Protein AF-A0A9P6VP26-F1 (afdb_monomer_lite)

Organism: NCBI:txid353542

Radius of gyration: 71.66 Å; chains: 1; bounding box: 128×42×194 Å

pLDDT: mean 90.52, std 12.96, range [46.16, 98.62]

Secondary structure (DSSP, 8-state):
----EEEEE-TTS-EEEEE----------HHHHHHHHHHHHHHHHHHHHHHHHHHHHHHHHHHHHHHHHHHHHHHHHHHHHHHHHHHHHHHHHHHHHHHHHHHHHHHHHHHHHHHHHHHHHHHHHHHHHHHHHHHHHHHHHHHHHHHHHHHHHHHHHHHHHHHHHHHHHHHTT----

Foldseek 3Di:
DDFDWDWDADPVGDTDTDGPPPPPPPPDDPVNVVVVVVVVVVVVVVVVVVVVVVVVVVVVVVVVVVVVVVVVVVVVVVVVVVVVVVVVVVVVVVVVVVVVVVVVVVVVVVVVVVVVVVVVVVVVVVVVVVVVVVVVVVVVVVVVVVVVVVVVVVVVVVVVVVVVVQVVCVVVPDDDD

Structure (mmCIF, N/CA/C/O backbone):
data_AF-A0A9P6VP26-F1
#
_entry.id   AF-A0A9P6VP26-F1
#
loop_
_atom_site.group_PDB
_atom_site.id
_atom_site.type_symbol
_atom_site.label_atom_id
_atom_site.label_alt_id
_atom_site.label_comp_id
_atom_site.label_asym_id
_atom_site.label_entity_id
_atom_site.label_seq_id
_atom_site.pdbx_PDB_ins_code
_atom_site.Cartn_x
_atom_site.Cartn_y
_atom_site.Cartn_z
_atom_site.occupancy
_atom_site.B_iso_or_equiv
_atom_site.auth_seq_id
_atom_site.auth_comp_id
_atom_site.auth_asym_id
_atom_site.auth_atom_id
_atom_site.pdbx_PDB_model_num
ATOM 1 N N . MET A 1 1 ? 39.992 -2.444 -98.642 1.00 46.16 1 MET A N 1
ATOM 2 C CA . MET A 1 1 ? 40.694 -3.642 -99.160 1.00 46.16 1 MET A CA 1
ATOM 3 C C . MET A 1 1 ? 40.254 -4.858 -98.343 1.00 46.16 1 MET A C 1
ATOM 5 O O . MET A 1 1 ? 40.381 -4.790 -97.123 1.00 46.16 1 MET A O 1
ATOM 9 N N . PRO A 1 2 ? 39.675 -5.909 -98.949 1.00 49.59 2 PRO A N 1
ATOM 10 C CA . PRO A 1 2 ? 39.151 -7.072 -98.220 1.00 49.59 2 PRO A CA 1
ATOM 11 C C . PRO A 1 2 ? 40.274 -7.915 -97.580 1.00 49.59 2 PRO A C 1
ATOM 13 O O . PRO A 1 2 ? 41.345 -8.080 -98.161 1.00 49.59 2 PRO A O 1
ATOM 16 N N . ARG A 1 3 ? 40.039 -8.418 -96.356 1.00 59.16 3 ARG A N 1
ATOM 17 C CA . ARG A 1 3 ? 40.976 -9.254 -95.576 1.00 59.16 3 ARG A CA 1
ATOM 18 C C . ARG A 1 3 ? 41.134 -10.630 -96.240 1.00 59.16 3 ARG A C 1
ATOM 20 O O . ARG A 1 3 ? 40.128 -11.268 -96.536 1.00 59.16 3 ARG A O 1
ATOM 27 N N . LYS A 1 4 ? 42.371 -11.103 -96.440 1.00 65.81 4 LYS A N 1
ATOM 28 C CA . LYS A 1 4 ? 42.634 -12.480 -96.892 1.00 65.81 4 LYS A CA 1
ATOM 29 C C . LYS A 1 4 ? 42.391 -13.443 -95.728 1.00 65.81 4 LYS A C 1
ATOM 31 O O . LYS A 1 4 ? 43.077 -13.380 -94.712 1.00 65.81 4 LYS A O 1
ATOM 36 N N . VAL A 1 5 ? 41.388 -14.300 -95.877 1.00 72.44 5 VAL A N 1
ATOM 37 C CA . VAL A 1 5 ? 41.117 -15.434 -94.988 1.00 72.44 5 VAL A CA 1
ATOM 38 C C . VAL A 1 5 ? 41.413 -16.688 -95.792 1.00 72.44 5 VAL A C 1
ATOM 40 O O . VAL A 1 5 ? 40.921 -16.812 -96.914 1.00 72.44 5 VAL A O 1
ATOM 43 N N . TYR A 1 6 ? 42.217 -17.595 -95.244 1.00 78.94 6 TYR A N 1
ATOM 44 C CA . TYR A 1 6 ? 42.460 -18.900 -95.851 1.00 78.94 6 TYR A CA 1
ATOM 45 C C . TYR A 1 6 ? 42.140 -20.018 -94.857 1.00 78.94 6 TYR A C 1
ATOM 47 O O . TYR A 1 6 ? 42.107 -19.819 -93.640 1.00 78.94 6 TYR A O 1
ATOM 55 N N . VAL A 1 7 ? 41.811 -21.186 -95.402 1.00 76.81 7 VAL A N 1
ATOM 56 C CA . VAL A 1 7 ? 41.466 -22.381 -94.633 1.00 76.81 7 VAL A CA 1
ATOM 57 C C . VAL A 1 7 ? 42.677 -23.293 -94.645 1.00 76.81 7 VAL A C 1
ATOM 59 O O . VAL A 1 7 ? 43.138 -23.681 -95.715 1.00 76.81 7 VAL A O 1
ATOM 62 N N . GLU A 1 8 ? 43.184 -23.616 -93.463 1.00 77.56 8 GLU A N 1
ATOM 63 C CA . GLU A 1 8 ? 44.258 -24.590 -93.285 1.00 77.56 8 GLU A CA 1
ATOM 64 C C . GLU A 1 8 ? 43.643 -25.889 -92.746 1.00 77.56 8 GLU A C 1
ATOM 66 O O . GLU A 1 8 ? 42.765 -25.856 -91.875 1.00 77.56 8 GLU A O 1
ATOM 71 N N . GLU A 1 9 ? 44.040 -27.027 -93.314 1.00 77.25 9 GLU A N 1
ATOM 72 C CA . GLU A 1 9 ? 43.549 -28.349 -92.928 1.00 77.25 9 GLU A CA 1
ATOM 73 C C . GLU A 1 9 ? 44.666 -29.102 -92.214 1.00 77.25 9 GLU A C 1
ATOM 75 O O . GLU A 1 9 ? 45.746 -29.319 -92.762 1.00 77.25 9 GLU A O 1
ATOM 80 N N . ASP A 1 10 ? 44.414 -29.440 -90.954 1.00 74.31 10 ASP A N 1
ATOM 81 C CA . ASP A 1 10 ? 45.406 -30.086 -90.106 1.00 74.31 10 ASP A CA 1
ATOM 82 C C . ASP A 1 10 ? 45.605 -31.557 -90.519 1.00 74.31 10 ASP A C 1
ATOM 84 O O . ASP A 1 10 ? 44.745 -32.146 -91.181 1.00 74.31 10 ASP A O 1
ATOM 88 N N . ARG A 1 11 ? 46.686 -32.212 -90.073 1.00 70.62 11 ARG A N 1
ATOM 89 C CA . ARG A 1 11 ? 47.032 -33.605 -90.473 1.00 70.62 11 ARG A CA 1
ATOM 90 C C . ARG A 1 11 ? 45.973 -34.670 -90.120 1.00 70.62 11 ARG A C 1
ATOM 92 O O . ARG A 1 11 ? 46.094 -35.816 -90.535 1.00 70.62 11 ARG A O 1
ATOM 99 N N . HIS A 1 12 ? 44.941 -34.284 -89.372 1.00 71.50 12 HIS A N 1
ATOM 100 C CA . HIS A 1 12 ? 43.797 -35.105 -88.968 1.00 71.50 12 HIS A CA 1
ATOM 101 C C . HIS A 1 12 ? 42.472 -34.678 -89.642 1.00 71.50 12 HIS A C 1
ATOM 103 O O . HIS A 1 12 ? 41.399 -35.012 -89.143 1.00 71.50 12 HIS A O 1
ATOM 109 N N . GLY A 1 13 ? 42.520 -33.905 -90.737 1.00 72.25 13 GLY A N 1
ATOM 110 C CA . GLY A 1 13 ? 41.348 -33.549 -91.556 1.00 72.25 13 GLY A CA 1
ATOM 111 C C . GLY A 1 13 ? 40.414 -32.496 -90.945 1.00 72.25 13 GLY A C 1
ATOM 112 O O . GLY A 1 13 ? 39.253 -32.387 -91.334 1.00 72.25 13 GLY A O 1
ATOM 113 N N . ARG A 1 14 ? 40.877 -31.723 -89.953 1.00 75.88 14 ARG A N 1
ATOM 114 C CA . ARG A 1 14 ? 40.092 -30.622 -89.367 1.00 75.88 14 ARG A CA 1
ATOM 115 C C . ARG A 1 14 ? 40.471 -29.303 -90.027 1.00 75.88 14 ARG A C 1
ATOM 117 O O . ARG A 1 14 ? 41.630 -28.901 -89.984 1.00 75.88 14 ARG A O 1
ATOM 124 N N . LYS A 1 15 ? 39.476 -28.617 -90.590 1.00 78.69 15 LYS A N 1
ATOM 125 C CA . LYS A 1 15 ? 39.632 -27.310 -91.239 1.00 78.69 15 LYS A CA 1
ATOM 126 C C . LYS A 1 15 ? 39.488 -26.186 -90.220 1.00 78.69 15 LYS A C 1
ATOM 128 O O . LYS A 1 15 ? 38.471 -26.107 -89.529 1.00 78.69 15 LYS A O 1
ATOM 133 N N . LYS A 1 16 ? 40.479 -25.296 -90.143 1.00 77.38 16 LYS A N 1
ATOM 134 C CA . LYS A 1 16 ? 40.422 -24.080 -89.324 1.00 77.38 16 LYS A CA 1
ATOM 135 C C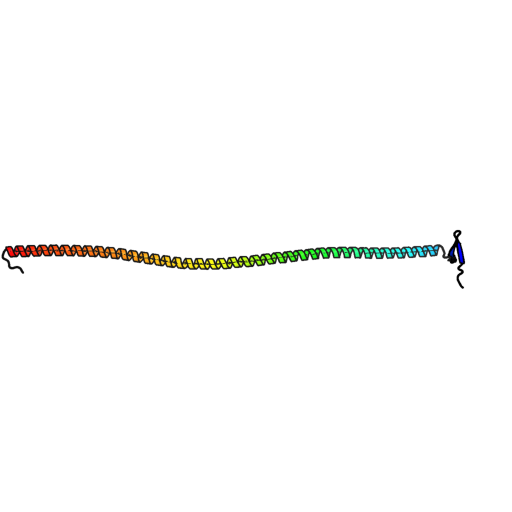 . LYS A 1 16 ? 40.534 -22.849 -90.215 1.00 77.38 16 LYS A C 1
ATOM 137 O O . LYS A 1 16 ? 41.397 -22.764 -91.084 1.00 77.38 16 LYS A O 1
ATOM 142 N N . PHE A 1 17 ? 39.656 -21.880 -89.976 1.00 75.31 17 PHE A N 1
ATOM 143 C CA . PHE A 1 17 ? 39.742 -20.568 -90.607 1.00 75.31 17 PHE A CA 1
ATOM 144 C C . PHE A 1 17 ? 40.860 -19.775 -89.933 1.00 75.31 17 PHE A C 1
ATOM 146 O O . PHE A 1 17 ? 40.763 -19.436 -88.750 1.00 75.31 17 PHE A O 1
ATOM 153 N N . VAL A 1 18 ? 41.930 -19.499 -90.676 1.00 71.06 18 VAL A N 1
ATOM 154 C CA . VAL A 1 18 ? 43.059 -18.704 -90.199 1.00 71.06 18 VAL A CA 1
ATOM 155 C C . VAL A 1 18 ? 42.948 -17.319 -90.821 1.00 71.06 18 VAL A C 1
ATOM 157 O O . VAL A 1 18 ? 42.971 -17.136 -92.038 1.00 71.06 18 VAL A O 1
ATOM 160 N N . ILE A 1 19 ? 42.774 -16.321 -89.957 1.00 70.19 19 ILE A N 1
ATOM 161 C CA . ILE A 1 19 ? 42.858 -14.917 -90.344 1.00 70.19 19 ILE A CA 1
ATOM 162 C C . ILE A 1 19 ? 44.318 -14.520 -90.168 1.00 70.19 19 ILE A C 1
ATOM 164 O O . ILE A 1 19 ? 44.827 -14.525 -89.046 1.00 70.19 19 ILE A O 1
ATOM 168 N N . GLU A 1 20 ? 44.979 -14.177 -91.269 1.00 54.97 20 GLU A N 1
ATOM 169 C CA . GLU A 1 20 ? 46.346 -13.667 -91.257 1.00 54.97 20 GLU A CA 1
ATOM 170 C C . GLU A 1 20 ? 46.379 -12.377 -90.415 1.00 54.97 20 GLU A C 1
ATOM 172 O O . GLU A 1 20 ? 45.892 -11.317 -90.828 1.00 54.97 20 GLU A O 1
ATOM 177 N N . ARG A 1 21 ? 46.894 -12.457 -89.177 1.00 57.12 21 ARG A N 1
ATOM 178 C CA . ARG A 1 21 ? 47.160 -11.261 -88.374 1.00 57.12 21 ARG A CA 1
ATOM 179 C C . ARG A 1 21 ? 48.336 -10.563 -89.035 1.00 57.12 21 ARG A C 1
ATOM 181 O O . ARG A 1 21 ? 49.476 -10.972 -88.841 1.00 57.12 21 ARG A O 1
ATOM 188 N N . ARG A 1 22 ? 48.070 -9.502 -89.802 1.00 48.78 22 ARG A N 1
ATOM 189 C CA . ARG A 1 22 ? 49.118 -8.541 -90.156 1.00 48.78 22 ARG A CA 1
ATOM 190 C C . ARG A 1 22 ? 49.795 -8.125 -88.855 1.00 48.78 22 ARG A C 1
ATOM 192 O O . ARG A 1 22 ? 49.152 -7.511 -88.005 1.00 48.78 22 ARG A O 1
ATOM 199 N N . GLY A 1 23 ? 51.060 -8.508 -88.696 1.00 51.19 23 GLY A N 1
ATOM 200 C CA . GLY A 1 23 ? 51.908 -8.001 -87.632 1.00 51.19 23 GLY A CA 1
ATOM 201 C C . GLY A 1 23 ? 51.914 -6.485 -87.739 1.00 51.19 23 GLY A C 1
ATOM 202 O O . GLY A 1 23 ? 52.468 -5.926 -88.685 1.00 51.19 23 GLY A O 1
ATOM 203 N N . SER A 1 24 ? 51.222 -5.826 -86.813 1.00 47.41 24 SER A N 1
ATOM 204 C CA . SER A 1 24 ? 51.239 -4.378 -86.702 1.00 47.41 24 SER A CA 1
ATOM 205 C C . SER A 1 24 ? 52.595 -4.010 -86.114 1.00 47.41 24 SER A C 1
ATOM 207 O O . SER A 1 24 ? 52.764 -3.944 -84.901 1.00 47.41 24 SER A O 1
ATOM 209 N N . SER A 1 25 ? 53.5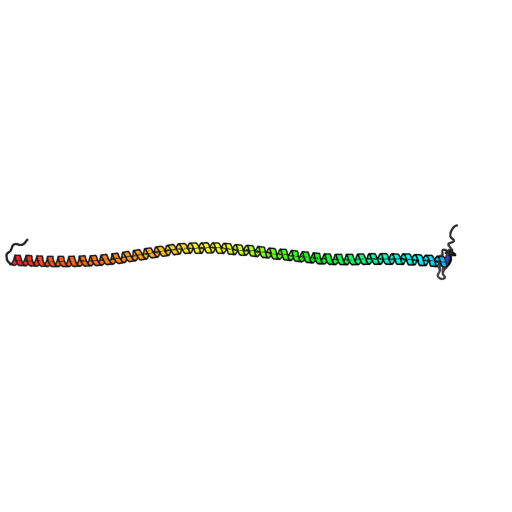90 -3.856 -86.988 1.00 48.38 25 SER A N 1
ATOM 210 C CA . SER A 1 25 ? 54.850 -3.194 -86.669 1.00 48.38 25 SER A CA 1
ATOM 211 C C . SER A 1 25 ? 54.546 -1.710 -86.452 1.00 48.38 25 SER A C 1
ATOM 213 O O . SER A 1 25 ? 54.709 -0.885 -87.346 1.00 48.38 25 SER A O 1
ATOM 215 N N . SER A 1 26 ? 54.026 -1.383 -85.268 1.00 50.84 26 SER A N 1
ATOM 216 C CA . SER A 1 26 ? 54.141 -0.033 -84.728 1.00 50.84 26 SER A CA 1
ATOM 217 C C . SER A 1 26 ? 55.574 0.088 -84.237 1.00 50.84 26 SER A C 1
ATOM 219 O O . SER A 1 26 ? 55.926 -0.475 -83.203 1.00 50.84 26 SER A O 1
ATOM 221 N N . ARG A 1 27 ? 56.433 0.759 -85.005 1.00 55.00 27 ARG A N 1
ATOM 222 C CA . ARG A 1 27 ? 57.723 1.247 -84.506 1.00 55.00 27 ARG A CA 1
ATOM 223 C C . ARG A 1 27 ? 57.454 2.437 -83.579 1.00 55.00 27 ARG A C 1
ATOM 225 O O . ARG A 1 27 ? 57.788 3.563 -83.919 1.00 55.00 27 ARG A O 1
ATOM 232 N N . SER A 1 28 ? 56.810 2.179 -82.445 1.00 58.81 28 SER A N 1
ATOM 233 C CA . SER A 1 28 ? 56.921 3.070 -81.292 1.00 58.81 28 SER A CA 1
ATOM 234 C C . SER A 1 28 ? 58.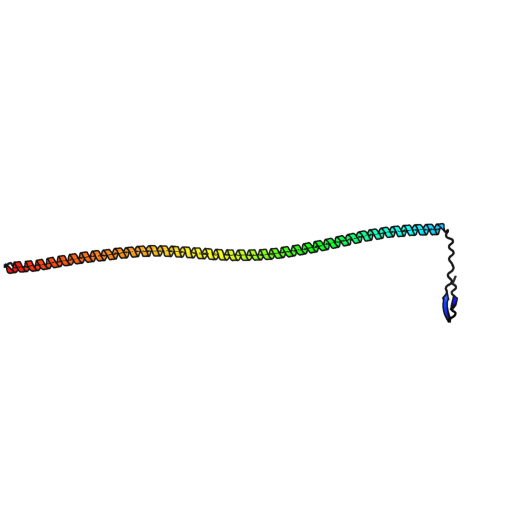318 2.879 -80.729 1.00 58.81 28 SER A C 1
ATOM 236 O O . SER A 1 28 ? 58.812 1.746 -80.659 1.00 58.81 28 SER A O 1
ATOM 238 N N . SER A 1 29 ? 58.993 3.977 -80.405 1.00 68.00 29 SER A N 1
ATOM 239 C CA . SER A 1 29 ? 60.300 3.887 -79.767 1.00 68.00 29 SER A CA 1
ATOM 240 C C . SER A 1 29 ? 60.152 3.118 -78.448 1.00 68.00 29 SER A C 1
ATOM 242 O O . SER A 1 29 ? 59.119 3.183 -77.783 1.00 68.00 29 SER A O 1
ATOM 244 N N . THR A 1 30 ? 61.159 2.339 -78.055 1.00 76.94 30 THR A N 1
ATOM 245 C CA . THR A 1 30 ? 61.129 1.631 -76.762 1.00 76.94 30 THR A CA 1
ATOM 246 C C . THR A 1 30 ? 60.903 2.596 -75.595 1.00 76.94 30 THR A C 1
ATOM 248 O O . THR A 1 30 ? 60.322 2.197 -74.597 1.00 76.94 30 THR A O 1
ATOM 251 N N . ALA A 1 31 ? 61.311 3.861 -75.751 1.00 79.25 31 ALA A N 1
ATOM 252 C CA . ALA A 1 31 ? 61.055 4.941 -74.807 1.00 79.25 31 ALA A CA 1
ATOM 253 C C . ALA A 1 31 ? 59.557 5.276 -74.674 1.00 79.25 31 ALA A C 1
ATOM 255 O O . ALA A 1 31 ? 59.063 5.301 -73.557 1.00 79.25 31 ALA A O 1
ATOM 256 N N . GLU A 1 32 ? 58.811 5.425 -75.775 1.00 81.81 32 GLU A N 1
ATOM 257 C CA . GLU A 1 32 ? 57.354 5.676 -75.734 1.00 81.81 32 GLU A CA 1
ATOM 258 C C . GLU A 1 32 ? 56.572 4.526 -75.085 1.00 81.81 32 GLU A C 1
ATOM 260 O O . GLU A 1 32 ? 55.578 4.743 -74.398 1.00 81.81 32 GLU A O 1
ATOM 265 N N . LEU A 1 33 ? 57.004 3.279 -75.306 1.00 84.25 33 LEU A N 1
ATOM 266 C CA . LEU A 1 33 ? 56.373 2.117 -74.676 1.00 84.25 33 LEU A CA 1
ATOM 267 C C . LEU A 1 33 ? 56.660 2.047 -73.173 1.00 84.25 33 LEU A C 1
ATOM 269 O O . LEU A 1 33 ? 55.804 1.578 -72.425 1.00 84.25 33 LEU A O 1
ATOM 273 N N . LEU A 1 34 ? 57.846 2.488 -72.747 1.00 87.81 34 LEU A N 1
ATOM 274 C CA . LEU A 1 34 ? 58.203 2.591 -71.334 1.00 87.81 34 LEU A CA 1
ATOM 275 C C . LEU A 1 34 ? 57.431 3.727 -70.662 1.00 87.81 34 LEU A C 1
ATOM 277 O O . LEU A 1 34 ? 56.804 3.485 -69.642 1.00 87.81 34 LEU A O 1
ATOM 281 N N . GLU A 1 35 ? 57.371 4.905 -71.278 1.00 89.81 35 GLU A N 1
ATOM 282 C CA . GLU A 1 35 ? 56.611 6.052 -70.772 1.00 89.81 35 GLU A CA 1
ATOM 283 C C . GLU A 1 35 ? 55.116 5.720 -70.637 1.00 89.81 35 GLU A C 1
ATOM 285 O O . GLU A 1 35 ? 54.528 5.898 -69.574 1.00 89.81 35 GLU A O 1
ATOM 290 N N . ALA A 1 36 ? 54.507 5.099 -71.654 1.00 89.06 36 ALA A N 1
ATOM 291 C CA . ALA A 1 36 ? 53.113 4.655 -71.577 1.00 89.06 36 ALA A CA 1
ATOM 292 C C . ALA A 1 36 ? 52.882 3.560 -70.514 1.00 89.06 36 ALA A C 1
ATOM 294 O O . ALA A 1 36 ? 51.781 3.439 -69.965 1.00 89.06 36 ALA A O 1
ATOM 295 N N . ALA A 1 37 ? 53.890 2.729 -70.230 1.00 90.88 37 ALA A N 1
ATOM 296 C CA . ALA A 1 37 ? 53.822 1.741 -69.157 1.00 90.88 37 ALA A CA 1
ATOM 297 C C . ALA A 1 37 ? 53.939 2.402 -67.774 1.00 90.88 37 ALA A C 1
ATOM 299 O O . ALA A 1 37 ? 53.162 2.050 -66.887 1.00 90.88 37 ALA A O 1
ATOM 300 N N . GLU A 1 38 ? 54.831 3.381 -67.614 1.00 93.44 38 GLU A N 1
ATOM 301 C CA . GLU A 1 38 ? 55.011 4.177 -66.392 1.00 93.44 38 GLU A CA 1
ATOM 302 C C . GLU A 1 38 ? 53.763 5.015 -66.078 1.00 93.44 38 GLU A C 1
ATOM 304 O O . GLU A 1 38 ? 53.280 5.007 -64.946 1.00 93.44 38 GLU A O 1
ATOM 309 N N . GLU A 1 39 ? 53.156 5.664 -67.077 1.00 93.81 39 GLU A N 1
ATOM 310 C CA . GLU A 1 39 ? 51.887 6.387 -66.916 1.00 93.81 39 GLU A CA 1
ATOM 311 C C . GLU A 1 39 ? 50.749 5.456 -66.491 1.00 93.81 39 GLU A C 1
ATOM 313 O O . GLU A 1 39 ? 49.934 5.786 -65.622 1.00 93.81 39 GLU A O 1
ATOM 318 N N . ARG A 1 40 ? 50.690 4.257 -67.080 1.00 94.25 40 ARG A N 1
ATOM 319 C CA . ARG A 1 40 ? 49.694 3.250 -66.711 1.00 94.25 40 ARG A CA 1
ATOM 320 C C . ARG A 1 40 ? 49.921 2.726 -65.297 1.00 94.25 40 ARG A C 1
ATOM 322 O O . ARG A 1 40 ? 48.947 2.523 -64.574 1.00 94.25 40 ARG A O 1
ATOM 329 N N . GLU A 1 41 ? 51.168 2.507 -64.895 1.00 95.75 41 GLU A N 1
ATOM 330 C CA . GLU A 1 41 ? 51.520 2.122 -63.528 1.00 95.75 41 GLU A CA 1
ATOM 331 C C . GLU A 1 41 ? 51.133 3.224 -62.531 1.00 95.75 41 GLU A C 1
ATOM 333 O O . GLU A 1 41 ? 50.477 2.950 -61.522 1.00 95.75 41 GLU A O 1
ATOM 338 N N . ALA A 1 42 ? 51.436 4.484 -62.846 1.00 95.31 42 ALA A N 1
ATOM 339 C CA . ALA A 1 42 ? 51.039 5.638 -62.047 1.00 95.31 42 ALA A CA 1
ATOM 340 C C . ALA A 1 42 ? 49.506 5.751 -61.927 1.00 95.31 42 ALA A C 1
ATOM 342 O O . ALA A 1 42 ? 48.977 5.936 -60.832 1.00 95.31 42 ALA A O 1
ATOM 343 N N . SER A 1 43 ? 48.767 5.553 -63.021 1.00 95.88 43 SER A N 1
ATOM 344 C CA . SER A 1 43 ? 47.300 5.559 -63.008 1.00 95.88 43 SER A CA 1
ATOM 345 C C . SER A 1 43 ? 46.715 4.418 -62.166 1.00 95.88 43 SER A C 1
ATOM 347 O O . SER A 1 43 ? 45.858 4.659 -61.313 1.00 95.88 43 SER A O 1
ATOM 349 N N . LEU A 1 44 ? 47.215 3.191 -62.339 1.00 95.69 44 LEU A N 1
ATOM 350 C CA . LEU A 1 44 ? 46.764 2.029 -61.569 1.00 95.69 44 LEU A CA 1
ATOM 351 C C . LEU A 1 44 ? 47.119 2.150 -60.085 1.00 95.69 44 LEU A C 1
ATOM 353 O O . LEU A 1 44 ? 46.331 1.741 -59.235 1.00 95.69 44 LEU A O 1
ATOM 357 N N . SER A 1 45 ? 48.278 2.718 -59.749 1.00 97.00 45 SER A N 1
ATOM 358 C CA . SER A 1 45 ? 48.658 2.965 -58.355 1.00 97.00 45 SER A CA 1
ATOM 359 C C . SER A 1 45 ? 47.759 4.018 -57.698 1.00 97.00 45 SER A C 1
ATOM 361 O O . SER A 1 45 ? 47.302 3.799 -56.574 1.00 97.00 45 SER A O 1
ATOM 363 N N . ALA A 1 46 ? 47.408 5.095 -58.411 1.00 96.50 46 ALA A N 1
ATOM 364 C CA . ALA A 1 46 ? 46.442 6.087 -57.943 1.00 96.50 46 ALA A CA 1
ATOM 365 C C . ALA A 1 46 ? 45.044 5.476 -57.730 1.00 96.50 46 ALA A C 1
ATOM 367 O O . ALA A 1 46 ? 44.408 5.725 -56.702 1.00 96.50 46 ALA A O 1
ATOM 368 N N . GLU A 1 47 ? 44.584 4.622 -58.650 1.00 97.25 47 GLU A N 1
ATOM 369 C CA . GLU A 1 47 ? 43.324 3.888 -58.497 1.00 97.25 47 GLU A CA 1
ATOM 370 C C . GLU A 1 47 ? 43.371 2.929 -57.298 1.00 97.25 47 GLU A C 1
ATOM 372 O O . GLU A 1 47 ? 42.426 2.874 -56.510 1.00 97.25 47 GLU A O 1
ATOM 377 N N . ASN A 1 48 ? 44.491 2.231 -57.090 1.00 96.75 48 ASN A N 1
ATOM 378 C CA . ASN A 1 48 ? 44.667 1.338 -55.945 1.00 96.75 48 ASN A CA 1
ATOM 379 C C . ASN A 1 48 ? 44.573 2.102 -54.617 1.00 96.75 48 ASN A C 1
ATOM 381 O O . ASN A 1 48 ? 43.908 1.647 -53.688 1.00 96.75 48 ASN A O 1
ATOM 385 N N . ILE A 1 49 ? 45.181 3.290 -54.534 1.00 97.25 49 ILE A N 1
ATOM 386 C CA . ILE A 1 49 ? 45.076 4.168 -53.361 1.00 97.25 49 ILE A CA 1
ATOM 387 C C . ILE A 1 49 ? 43.623 4.614 -53.152 1.00 97.25 49 ILE A C 1
ATOM 389 O O . ILE A 1 49 ? 43.112 4.536 -52.034 1.00 97.25 49 ILE A O 1
ATOM 393 N N . ALA A 1 50 ? 42.926 5.024 -54.214 1.00 97.06 50 ALA A N 1
ATOM 394 C CA . ALA A 1 50 ? 41.524 5.427 -54.126 1.00 97.06 50 ALA A CA 1
ATOM 395 C C . ALA A 1 50 ? 40.617 4.279 -53.646 1.00 97.06 50 ALA A C 1
ATOM 397 O O . ALA A 1 50 ? 39.758 4.487 -52.787 1.00 97.06 50 ALA A O 1
ATOM 398 N N . LEU A 1 51 ? 40.827 3.062 -54.156 1.00 97.38 51 LEU A N 1
ATOM 399 C CA . LEU A 1 51 ? 40.093 1.868 -53.737 1.00 97.38 51 LEU A CA 1
ATOM 400 C C . LEU A 1 51 ? 40.397 1.490 -52.284 1.00 97.38 51 LEU A C 1
ATOM 402 O O . LEU A 1 51 ? 39.467 1.200 -51.536 1.00 97.38 51 LEU A O 1
ATOM 406 N N . ARG A 1 52 ? 41.662 1.559 -51.854 1.00 96.94 52 ARG A N 1
ATOM 407 C CA . ARG A 1 52 ? 42.051 1.326 -50.452 1.00 96.94 52 ARG A CA 1
ATOM 408 C C . ARG A 1 52 ? 41.409 2.333 -49.503 1.00 96.94 52 ARG A C 1
ATOM 410 O O . ARG A 1 52 ? 40.904 1.939 -48.458 1.00 96.94 52 ARG A O 1
ATOM 417 N N . ASN A 1 53 ? 41.368 3.609 -49.882 1.00 97.38 53 ASN A N 1
ATOM 418 C CA . ASN A 1 53 ? 40.715 4.642 -49.079 1.00 97.38 53 ASN A CA 1
ATOM 419 C C . ASN A 1 53 ? 39.203 4.400 -48.975 1.00 97.38 53 ASN A C 1
ATOM 421 O O . ASN A 1 53 ? 38.646 4.493 -47.886 1.00 97.38 53 ASN A O 1
ATOM 425 N N . ARG A 1 54 ? 38.540 4.030 -50.080 1.00 97.50 54 ARG A N 1
ATOM 426 C CA . ARG A 1 54 ? 37.111 3.671 -50.065 1.00 97.50 54 ARG A CA 1
ATOM 427 C C . ARG A 1 54 ? 36.832 2.441 -49.208 1.00 97.50 54 ARG A C 1
ATOM 429 O O . ARG A 1 54 ? 35.851 2.443 -48.475 1.00 97.50 54 ARG A O 1
ATOM 436 N N . LEU A 1 55 ? 37.687 1.421 -49.287 1.00 97.44 55 LEU A N 1
ATOM 437 C CA . LEU A 1 55 ? 37.564 0.224 -48.461 1.00 97.44 55 LEU A CA 1
ATOM 438 C C . LEU A 1 55 ? 37.713 0.567 -46.975 1.00 97.44 55 LEU A C 1
ATOM 440 O O . LEU A 1 55 ? 36.866 0.174 -46.188 1.00 97.44 55 LEU A O 1
ATOM 444 N N . SER A 1 56 ? 38.721 1.363 -46.615 1.00 97.69 56 SER A N 1
ATOM 445 C CA . SER A 1 56 ? 38.942 1.817 -45.235 1.00 97.69 56 SER A CA 1
ATOM 446 C C . SER A 1 56 ? 37.740 2.587 -44.671 1.00 97.69 56 SER A C 1
ATOM 448 O O . SER A 1 56 ? 37.301 2.323 -43.552 1.00 97.69 56 SER A O 1
ATOM 450 N N . VAL A 1 57 ? 37.144 3.488 -45.464 1.00 97.56 57 VAL A N 1
ATOM 451 C CA . VAL A 1 57 ? 35.912 4.195 -45.072 1.00 97.56 57 VAL A CA 1
ATOM 452 C C . VAL A 1 57 ? 34.747 3.216 -44.906 1.00 97.56 57 VAL A C 1
ATOM 454 O O . VAL A 1 57 ? 34.085 3.239 -43.876 1.00 97.56 57 VAL A O 1
ATOM 457 N N . ALA A 1 58 ? 34.537 2.302 -45.855 1.00 97.31 58 ALA A N 1
ATOM 458 C CA . ALA A 1 58 ? 33.455 1.322 -45.770 1.00 97.31 58 ALA A CA 1
ATOM 459 C C . ALA A 1 58 ? 33.603 0.364 -44.571 1.00 97.31 58 ALA A C 1
ATOM 461 O O . ALA A 1 58 ? 32.611 -0.001 -43.940 1.00 97.31 58 ALA A O 1
ATOM 462 N N . GLU A 1 59 ? 34.829 -0.042 -44.233 1.00 97.56 59 GLU A N 1
ATOM 463 C CA . GLU A 1 59 ? 35.121 -0.861 -43.052 1.00 97.56 59 GLU A CA 1
ATOM 464 C C . GLU A 1 59 ? 34.832 -0.103 -41.755 1.00 97.56 59 GLU A C 1
ATOM 466 O O . GLU A 1 59 ? 34.246 -0.668 -40.826 1.00 97.56 59 GLU A O 1
ATOM 471 N N . ARG A 1 60 ? 35.189 1.186 -41.706 1.00 97.56 60 ARG A N 1
ATOM 472 C CA . ARG A 1 60 ? 34.860 2.065 -40.584 1.00 97.56 60 ARG A CA 1
ATOM 473 C C . ARG A 1 60 ? 33.348 2.221 -40.425 1.00 97.56 60 ARG A C 1
ATOM 475 O O . ARG A 1 60 ? 32.845 2.000 -39.327 1.00 97.56 60 ARG A O 1
ATOM 482 N N . ASP A 1 61 ? 32.628 2.520 -41.501 1.00 97.94 61 ASP A N 1
ATOM 483 C CA . ASP A 1 61 ? 31.170 2.680 -41.479 1.00 97.94 61 ASP A CA 1
ATOM 484 C C . ASP A 1 61 ? 30.477 1.384 -41.028 1.00 97.94 61 ASP A C 1
ATOM 486 O O . ASP A 1 61 ? 29.542 1.403 -40.228 1.00 97.94 61 ASP A O 1
ATOM 490 N N . ALA A 1 62 ? 30.966 0.226 -41.487 1.00 97.38 62 ALA A N 1
ATOM 491 C CA . ALA A 1 62 ? 30.453 -1.073 -41.061 1.00 97.38 62 ALA A CA 1
ATOM 492 C C . ALA A 1 62 ? 30.688 -1.332 -39.564 1.00 97.38 62 ALA A C 1
ATOM 494 O O . ALA A 1 62 ? 29.838 -1.932 -38.900 1.00 97.38 62 ALA A O 1
ATOM 495 N N . TRP A 1 63 ? 31.828 -0.898 -39.023 1.00 97.25 63 TRP A N 1
ATOM 496 C CA . TRP A 1 63 ? 32.108 -0.975 -37.592 1.00 97.25 63 TRP A CA 1
ATOM 497 C C . TRP A 1 63 ? 31.199 -0.039 -36.785 1.00 97.25 63 TRP A C 1
ATOM 499 O O . TRP A 1 63 ? 30.581 -0.482 -35.817 1.00 97.25 63 TRP A O 1
ATOM 509 N N . GLU A 1 64 ? 31.039 1.213 -37.223 1.00 97.81 64 GLU A N 1
ATOM 510 C CA . GLU A 1 64 ? 30.146 2.191 -36.588 1.00 97.81 64 GLU A CA 1
ATOM 511 C C . GLU A 1 64 ? 28.691 1.694 -36.585 1.00 97.81 64 GLU A C 1
ATOM 513 O O . GLU A 1 64 ? 28.020 1.733 -35.553 1.00 97.81 64 GLU A O 1
ATOM 518 N N . PHE A 1 65 ? 28.225 1.112 -37.693 1.00 98.06 65 PHE A N 1
ATOM 519 C CA . PHE A 1 65 ? 26.889 0.524 -37.784 1.00 98.06 65 PHE A CA 1
ATOM 520 C C . PHE A 1 65 ? 26.686 -0.653 -36.818 1.00 98.06 65 PHE A C 1
ATOM 522 O O . PHE A 1 65 ? 25.633 -0.770 -36.182 1.00 98.06 65 PHE A O 1
ATOM 529 N N . ARG A 1 66 ? 27.687 -1.533 -36.675 1.00 97.44 66 ARG A N 1
ATOM 530 C CA . ARG A 1 66 ? 27.627 -2.649 -35.714 1.00 97.44 66 ARG A CA 1
ATOM 531 C C . ARG A 1 66 ? 27.549 -2.144 -34.279 1.00 97.44 66 ARG A C 1
ATOM 533 O O . ARG A 1 66 ? 26.734 -2.658 -33.515 1.00 97.44 66 ARG A O 1
ATOM 540 N N . ASN A 1 67 ? 28.341 -1.133 -33.932 1.00 97.88 67 ASN A N 1
ATOM 541 C CA . ASN A 1 67 ? 28.302 -0.539 -32.598 1.00 97.88 67 ASN A CA 1
ATOM 542 C C . ASN A 1 67 ? 26.948 0.099 -32.310 1.00 97.88 67 ASN A C 1
ATOM 544 O O . ASN A 1 67 ? 26.342 -0.202 -31.286 1.00 97.88 67 ASN A O 1
ATOM 548 N N . LEU A 1 68 ? 26.426 0.893 -33.248 1.00 98.19 68 LEU A N 1
ATOM 549 C CA . LEU A 1 68 ? 25.118 1.524 -33.098 1.00 98.19 68 LEU A CA 1
ATOM 550 C C . LEU A 1 68 ? 24.000 0.483 -32.937 1.00 98.19 68 LEU A C 1
ATOM 552 O O . LEU A 1 68 ? 23.081 0.661 -32.142 1.00 98.19 68 LEU A O 1
ATOM 556 N N . THR A 1 69 ? 24.095 -0.639 -33.654 1.00 98.12 69 THR A N 1
ATOM 557 C CA . THR A 1 69 ? 23.150 -1.755 -33.514 1.00 98.12 69 THR A CA 1
ATOM 558 C C . THR A 1 69 ? 23.225 -2.393 -32.123 1.00 98.12 69 THR A C 1
ATOM 560 O O . THR A 1 69 ? 22.188 -2.700 -31.533 1.00 98.12 69 THR A O 1
ATOM 563 N N . ALA A 1 70 ? 24.433 -2.574 -31.582 1.00 97.94 70 ALA A N 1
ATOM 564 C CA . ALA A 1 70 ? 24.633 -3.117 -30.240 1.00 97.94 70 ALA A CA 1
ATOM 565 C C . ALA A 1 70 ? 24.093 -2.168 -29.156 1.00 97.94 70 ALA A C 1
ATOM 567 O O . ALA A 1 70 ? 23.387 -2.609 -28.249 1.00 97.94 70 ALA A O 1
ATOM 568 N N . GLU A 1 71 ? 24.352 -0.865 -29.280 1.00 98.00 71 GLU A N 1
ATOM 569 C CA . GLU A 1 71 ? 23.815 0.161 -28.378 1.00 98.00 71 GLU A CA 1
ATOM 570 C C . GLU A 1 71 ? 22.287 0.230 -28.438 1.00 98.00 71 GLU A C 1
ATOM 572 O O . GLU A 1 71 ? 21.620 0.287 -27.405 1.00 98.00 71 GLU A O 1
ATOM 577 N N . TYR A 1 72 ? 21.708 0.148 -29.637 1.00 98.06 72 TYR A N 1
ATOM 578 C CA . TYR A 1 72 ? 20.259 0.099 -29.802 1.00 98.06 72 TYR A CA 1
ATOM 579 C C . TYR A 1 72 ? 19.646 -1.120 -29.100 1.00 98.06 72 TYR A C 1
ATOM 581 O O . TYR A 1 72 ? 18.657 -0.988 -28.378 1.00 98.06 72 TYR A O 1
ATOM 589 N N . GLN A 1 73 ? 20.243 -2.305 -29.259 1.00 98.19 73 GLN A N 1
ATOM 590 C CA . GLN A 1 73 ? 19.789 -3.510 -28.559 1.00 98.19 73 GLN A CA 1
ATOM 591 C C . GLN A 1 73 ? 19.912 -3.372 -27.040 1.00 98.19 73 GLN A C 1
ATOM 593 O O . GLN A 1 73 ? 19.001 -3.778 -26.316 1.00 98.19 73 GLN A O 1
ATOM 598 N N . HIS A 1 74 ? 20.998 -2.769 -26.553 1.00 98.31 74 HIS A N 1
ATOM 599 C CA . HIS A 1 74 ? 21.166 -2.472 -25.135 1.00 98.31 74 HIS A CA 1
ATOM 600 C C . HIS A 1 74 ? 20.034 -1.579 -24.614 1.00 98.31 74 HIS A C 1
ATOM 602 O O . HIS A 1 74 ? 19.359 -1.943 -23.651 1.00 98.31 74 HIS A O 1
ATOM 608 N N . LEU A 1 75 ? 19.751 -0.472 -25.303 1.00 98.38 75 LEU A N 1
ATOM 609 C CA . LEU A 1 75 ? 18.693 0.464 -24.921 1.00 98.38 75 LEU A CA 1
ATOM 610 C C . LEU A 1 75 ? 17.301 -0.187 -24.934 1.00 98.38 75 LEU A C 1
ATOM 612 O O . LEU A 1 75 ? 16.476 0.065 -24.054 1.00 98.38 75 LEU A O 1
ATOM 616 N N . VAL A 1 76 ? 17.025 -1.052 -25.914 1.00 98.44 76 VAL A N 1
ATOM 617 C CA . VAL A 1 76 ? 15.774 -1.825 -25.969 1.00 98.44 76 VAL A CA 1
ATOM 618 C C . VAL A 1 76 ? 15.650 -2.741 -24.749 1.00 98.44 76 VAL A C 1
ATOM 620 O O . VAL A 1 76 ? 14.592 -2.777 -24.114 1.00 98.44 76 VAL A O 1
ATOM 623 N N . ASN A 1 77 ? 16.725 -3.437 -24.375 1.00 98.19 77 ASN A N 1
ATOM 624 C CA . ASN A 1 77 ? 16.740 -4.300 -23.194 1.00 98.19 77 ASN A CA 1
ATOM 625 C C . ASN A 1 77 ? 16.502 -3.503 -21.903 1.00 98.19 77 ASN A C 1
ATOM 627 O O . ASN A 1 77 ? 15.676 -3.908 -21.083 1.00 98.19 77 ASN A O 1
ATOM 631 N N . GLU A 1 78 ? 17.146 -2.346 -21.744 1.00 98.12 78 GLU A N 1
ATOM 632 C CA . GLU A 1 78 ? 16.905 -1.444 -20.611 1.00 98.12 78 GLU A CA 1
ATOM 633 C C . GLU A 1 78 ? 15.452 -0.957 -20.573 1.00 98.12 78 GLU A C 1
ATOM 635 O O . GLU A 1 78 ? 14.808 -0.972 -19.524 1.00 98.12 78 GLU A O 1
ATOM 640 N N . HIS A 1 79 ? 14.878 -0.590 -21.722 1.00 98.12 79 HIS A N 1
ATOM 641 C CA . HIS A 1 79 ? 13.478 -0.180 -21.790 1.00 98.12 79 HIS A CA 1
ATOM 642 C C . HIS A 1 79 ? 12.526 -1.303 -21.351 1.00 98.12 79 HIS A C 1
ATOM 644 O O . HIS A 1 79 ? 11.551 -1.054 -20.630 1.00 98.12 79 HIS A O 1
ATOM 650 N N . HIS A 1 80 ? 12.806 -2.548 -21.744 1.00 98.12 80 HIS A N 1
ATOM 651 C CA . HIS A 1 80 ? 12.050 -3.710 -21.281 1.00 98.12 80 HIS A CA 1
ATOM 652 C C . HIS A 1 80 ? 12.165 -3.908 -19.765 1.00 98.12 80 HIS A C 1
ATOM 654 O O . HIS A 1 80 ? 11.147 -4.148 -19.110 1.00 98.12 80 HIS A O 1
ATOM 660 N N . GLN A 1 81 ? 13.359 -3.743 -19.194 1.00 98.25 81 GLN A N 1
ATOM 661 C CA . GLN A 1 81 ? 13.566 -3.807 -17.744 1.00 98.25 81 GLN A CA 1
ATOM 662 C C . GLN A 1 81 ? 12.791 -2.706 -17.012 1.00 98.25 81 GLN A C 1
ATOM 664 O O . GLN A 1 81 ? 12.082 -2.993 -16.049 1.00 98.25 81 GLN A O 1
ATOM 669 N N . CYS A 1 82 ? 12.827 -1.467 -17.507 1.00 98.12 82 CYS A N 1
ATOM 670 C CA . CYS A 1 82 ? 12.048 -0.358 -16.955 1.00 98.12 82 CYS A CA 1
ATOM 671 C C . CYS A 1 82 ? 10.541 -0.645 -16.973 1.00 98.12 82 CYS A C 1
ATOM 673 O O . CYS A 1 82 ? 9.843 -0.385 -15.991 1.00 98.12 82 CYS A O 1
ATOM 675 N N . ARG A 1 83 ? 10.020 -1.217 -18.067 1.00 98.19 83 ARG A N 1
ATOM 676 C CA . ARG A 1 83 ? 8.609 -1.632 -18.152 1.00 98.19 83 ARG A CA 1
ATOM 677 C C . ARG A 1 83 ? 8.263 -2.712 -17.132 1.00 98.19 83 ARG A C 1
ATOM 679 O O . ARG A 1 83 ? 7.212 -2.628 -16.501 1.00 98.19 83 ARG A O 1
ATOM 686 N N . TYR A 1 84 ? 9.140 -3.696 -16.958 1.00 98.25 84 TYR A N 1
ATOM 687 C CA . TYR A 1 84 ? 8.958 -4.756 -15.973 1.00 98.25 84 TYR A CA 1
ATOM 688 C C . TYR A 1 84 ? 8.942 -4.208 -14.540 1.00 98.25 84 TYR A C 1
ATOM 690 O O . TYR A 1 84 ? 8.002 -4.476 -13.793 1.00 98.25 84 TYR A O 1
ATOM 698 N N . LEU A 1 85 ? 9.918 -3.371 -14.179 1.00 98.38 85 LEU A N 1
ATOM 699 C CA . LEU A 1 85 ? 9.986 -2.729 -12.863 1.00 98.38 85 LEU A CA 1
ATOM 700 C C . LEU A 1 85 ? 8.768 -1.841 -12.596 1.00 98.38 85 LEU A C 1
ATOM 702 O O . LEU A 1 85 ? 8.215 -1.858 -11.499 1.00 98.38 85 LEU A O 1
ATOM 706 N N . ARG A 1 86 ? 8.289 -1.113 -13.610 1.00 98.44 86 ARG A N 1
ATOM 707 C CA . ARG A 1 86 ? 7.059 -0.323 -13.496 1.00 98.44 86 ARG A CA 1
ATOM 708 C C . ARG A 1 86 ? 5.841 -1.199 -13.203 1.00 98.44 86 ARG A C 1
ATOM 710 O O . ARG A 1 86 ? 5.065 -0.872 -12.313 1.00 98.44 86 ARG A O 1
ATOM 717 N N . ALA A 1 87 ? 5.699 -2.329 -13.895 1.00 98.31 87 ALA A N 1
ATOM 718 C CA . ALA A 1 87 ? 4.606 -3.265 -13.642 1.00 98.31 87 ALA A CA 1
ATOM 719 C C . ALA A 1 87 ? 4.668 -3.869 -12.226 1.00 98.31 87 ALA A C 1
ATOM 721 O O . ALA A 1 87 ? 3.628 -4.052 -11.590 1.00 98.31 87 ALA A O 1
ATOM 722 N N . GLN A 1 88 ? 5.874 -4.146 -11.714 1.00 98.50 88 GLN A N 1
ATOM 723 C CA . GLN A 1 88 ? 6.067 -4.579 -10.328 1.00 98.50 88 GLN A CA 1
ATOM 724 C C . GLN A 1 88 ? 5.65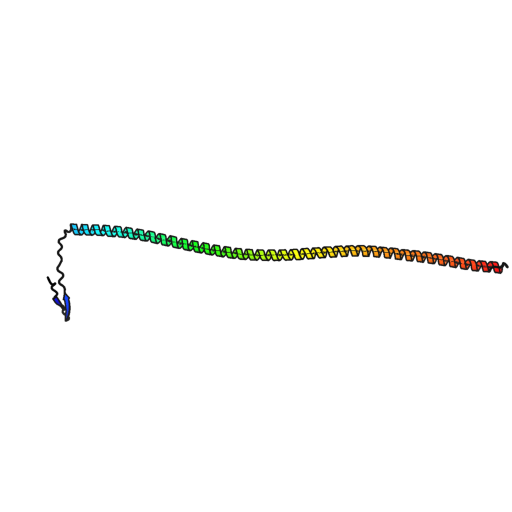8 -3.494 -9.328 1.00 98.50 88 GLN A C 1
ATOM 726 O O . GLN A 1 88 ? 4.938 -3.788 -8.375 1.00 98.50 88 GLN A O 1
ATOM 731 N N . LEU A 1 89 ? 6.060 -2.243 -9.566 1.00 98.44 89 LEU A N 1
ATOM 732 C CA . LEU A 1 89 ? 5.687 -1.115 -8.716 1.00 98.44 89 LEU A CA 1
ATOM 733 C C . LEU A 1 89 ? 4.166 -0.911 -8.690 1.00 98.44 89 LEU A C 1
ATOM 735 O O . LEU A 1 89 ? 3.581 -0.764 -7.621 1.00 98.44 89 LEU A 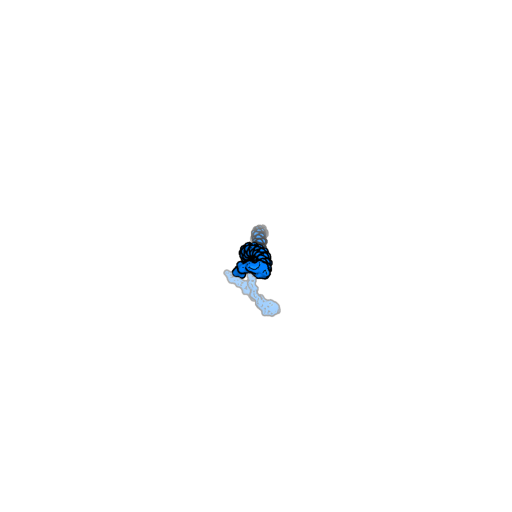O 1
ATOM 739 N N . ASP A 1 90 ? 3.503 -0.988 -9.845 1.00 98.62 90 ASP A N 1
ATOM 740 C CA . ASP A 1 90 ? 2.042 -0.883 -9.939 1.00 98.62 90 ASP A CA 1
ATOM 741 C C . ASP A 1 90 ? 1.328 -2.030 -9.196 1.00 98.62 90 ASP A C 1
ATOM 743 O O . ASP A 1 90 ? 0.250 -1.844 -8.624 1.00 98.62 90 ASP A O 1
ATOM 747 N N . ALA A 1 91 ? 1.908 -3.235 -9.178 1.00 98.44 91 ALA A N 1
ATOM 748 C CA . ALA A 1 91 ? 1.406 -4.339 -8.362 1.00 98.44 91 ALA A CA 1
ATOM 749 C C . ALA A 1 91 ? 1.555 -4.046 -6.862 1.00 98.44 91 ALA A C 1
ATOM 751 O O . ALA A 1 91 ? 0.568 -4.149 -6.135 1.00 98.44 91 ALA A O 1
ATOM 752 N N . GLN A 1 92 ? 2.732 -3.588 -6.427 1.00 98.31 92 GLN A N 1
ATOM 753 C CA . GLN A 1 92 ? 2.979 -3.222 -5.030 1.00 98.31 92 GLN A CA 1
ATOM 754 C C . GLN A 1 92 ? 2.059 -2.094 -4.556 1.00 98.31 92 GLN A C 1
ATOM 756 O O . GLN A 1 92 ? 1.478 -2.203 -3.484 1.00 98.31 92 GLN A O 1
ATOM 761 N N . ILE A 1 93 ? 1.842 -1.053 -5.366 1.00 98.62 93 ILE A N 1
ATOM 762 C CA . ILE A 1 93 ? 0.914 0.042 -5.038 1.00 98.62 93 ILE A CA 1
ATOM 763 C C . ILE A 1 93 ? -0.502 -0.492 -4.792 1.00 98.62 93 ILE A C 1
ATOM 765 O O . ILE A 1 93 ? -1.174 -0.062 -3.854 1.00 98.62 93 ILE A O 1
ATOM 769 N N . ARG A 1 94 ? -0.974 -1.432 -5.619 1.00 98.38 94 ARG A N 1
ATOM 770 C CA . ARG A 1 94 ? -2.298 -2.047 -5.430 1.00 98.38 94 ARG A CA 1
ATOM 771 C C . ARG A 1 94 ? -2.371 -2.861 -4.144 1.00 98.38 94 ARG A C 1
ATOM 773 O O . ARG A 1 94 ? -3.392 -2.805 -3.466 1.00 98.38 94 ARG A O 1
ATOM 780 N N . ASP A 1 95 ? -1.319 -3.597 -3.812 1.00 98.31 95 ASP A N 1
ATOM 781 C CA . ASP A 1 95 ? -1.283 -4.388 -2.584 1.00 98.31 95 ASP A CA 1
ATOM 782 C C . ASP A 1 95 ? -1.205 -3.507 -1.335 1.00 98.31 95 ASP A C 1
ATOM 784 O O . ASP A 1 95 ? -1.935 -3.763 -0.380 1.00 98.31 95 ASP A O 1
ATOM 788 N N . THR A 1 96 ? -0.431 -2.418 -1.368 1.00 98.25 96 THR A N 1
ATOM 789 C CA . THR A 1 96 ? -0.410 -1.419 -0.291 1.00 98.25 96 THR A CA 1
ATOM 790 C C . THR A 1 96 ? -1.800 -0.840 -0.058 1.00 98.25 96 THR A C 1
ATOM 792 O O . THR A 1 96 ? -2.279 -0.877 1.070 1.00 98.25 96 THR A O 1
ATOM 795 N N . ARG A 1 97 ? -2.504 -0.423 -1.120 1.00 98.25 97 ARG A N 1
ATOM 796 C CA . ARG A 1 97 ? -3.880 0.090 -1.004 1.00 98.25 97 ARG A CA 1
ATOM 797 C C . ARG A 1 97 ? -4.838 -0.928 -0.387 1.00 98.25 97 ARG A C 1
ATOM 799 O O . ARG A 1 97 ? -5.603 -0.590 0.501 1.00 98.25 97 ARG A O 1
ATOM 806 N N . ARG A 1 98 ? -4.753 -2.203 -0.785 1.00 98.25 98 ARG A N 1
ATOM 807 C CA . ARG A 1 98 ? -5.570 -3.276 -0.181 1.00 98.25 98 ARG A CA 1
ATOM 808 C C . ARG A 1 98 ? -5.301 -3.450 1.312 1.00 98.25 98 ARG A C 1
ATOM 810 O O . ARG A 1 98 ? -6.207 -3.821 2.055 1.00 98.25 98 ARG A O 1
ATOM 817 N N . VAL A 1 99 ? -4.052 -3.282 1.741 1.00 98.31 99 VAL A N 1
ATOM 818 C CA . VAL A 1 99 ? -3.681 -3.362 3.159 1.00 98.31 99 VAL A CA 1
ATOM 819 C C . VAL A 1 99 ? -4.172 -2.130 3.914 1.00 98.31 99 VAL A C 1
ATOM 821 O O . VAL A 1 99 ? -4.678 -2.285 5.021 1.00 98.31 99 VAL A O 1
ATOM 824 N N . GLU A 1 100 ? -4.071 -0.942 3.319 1.00 98.06 100 GLU A N 1
ATOM 825 C CA . GLU A 1 100 ? -4.616 0.304 3.872 1.00 98.06 100 GLU A CA 1
ATOM 826 C C . GLU A 1 100 ? -6.134 0.204 4.078 1.00 98.06 100 GLU A C 1
ATOM 828 O O . GLU A 1 100 ? -6.598 0.422 5.194 1.00 98.06 100 GLU A O 1
ATOM 833 N N . ASP A 1 101 ? -6.884 -0.257 3.071 1.00 98.44 101 ASP A N 1
ATOM 834 C CA . ASP A 1 101 ? -8.337 -0.456 3.171 1.00 98.44 101 ASP A CA 1
ATOM 835 C C . ASP A 1 101 ? -8.699 -1.416 4.321 1.00 98.44 101 ASP A C 1
ATOM 837 O O . ASP A 1 101 ? -9.567 -1.136 5.147 1.00 98.44 101 ASP A O 1
ATOM 841 N N . ARG A 1 102 ? -7.980 -2.545 4.435 1.00 98.38 102 ARG A N 1
ATOM 842 C CA . ARG A 1 102 ? -8.176 -3.508 5.537 1.00 98.38 102 ARG A CA 1
ATOM 843 C C . ARG A 1 102 ? -7.843 -2.914 6.899 1.00 98.38 102 ARG A C 1
ATOM 845 O O . ARG A 1 102 ? -8.473 -3.268 7.892 1.00 98.38 102 ARG A O 1
ATOM 852 N N . LEU A 1 103 ? -6.817 -2.072 6.967 1.00 98.31 103 LEU A N 1
ATOM 853 C CA . LEU A 1 103 ? -6.426 -1.417 8.205 1.00 98.31 103 LEU A CA 1
ATOM 854 C C . LEU A 1 103 ? -7.512 -0.442 8.663 1.00 98.31 103 LEU A C 1
ATOM 856 O O . LEU A 1 103 ? -7.794 -0.376 9.858 1.00 98.31 103 LEU A O 1
ATOM 860 N N . ASP A 1 104 ? -8.123 0.289 7.738 1.00 98.50 104 ASP A N 1
ATOM 861 C CA . ASP A 1 104 ? -9.214 1.205 8.058 1.00 98.50 104 ASP A CA 1
ATOM 862 C C . ASP A 1 104 ? -10.479 0.449 8.495 1.00 98.50 104 ASP A C 1
ATOM 864 O O . ASP A 1 104 ? -11.057 0.791 9.530 1.00 98.50 104 ASP A O 1
ATOM 868 N N . ASP A 1 105 ? -10.815 -0.666 7.838 1.00 98.31 105 ASP A N 1
ATOM 869 C CA . ASP A 1 10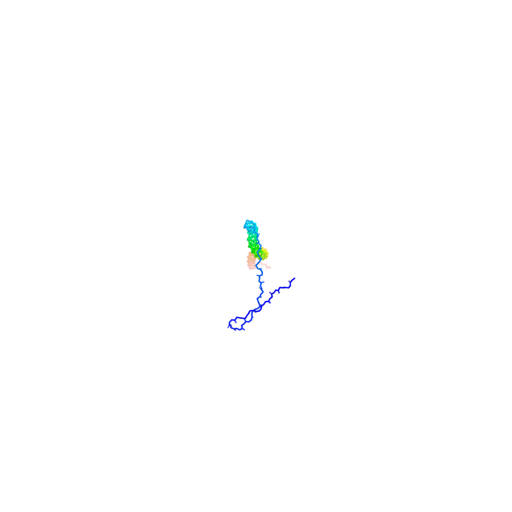5 ? -11.883 -1.570 8.290 1.00 98.31 105 ASP A CA 1
ATOM 870 C C . ASP A 1 105 ? -11.649 -2.082 9.727 1.00 98.31 105 ASP A C 1
ATOM 872 O O . ASP A 1 105 ? -12.571 -2.137 10.549 1.00 98.31 105 ASP A O 1
ATOM 876 N N . GLU A 1 106 ? -10.413 -2.470 10.058 1.00 97.75 106 GLU A N 1
ATOM 877 C CA . GLU A 1 106 ? -10.053 -2.935 11.401 1.00 97.75 106 GLU A CA 1
ATOM 878 C C . GLU A 1 106 ? -10.072 -1.802 12.435 1.00 97.75 106 GLU A C 1
ATOM 880 O O . GLU A 1 106 ? -10.559 -2.003 13.551 1.00 97.75 106 GLU A O 1
ATOM 885 N N . LYS A 1 107 ? -9.627 -0.588 12.085 1.00 97.62 107 LYS A N 1
ATOM 886 C CA . LYS A 1 107 ? -9.761 0.586 12.966 1.00 97.62 107 LYS A CA 1
ATOM 887 C C . LYS A 1 107 ? -11.225 0.854 13.304 1.00 97.62 107 LYS A C 1
ATOM 889 O O . LYS A 1 107 ? -11.543 1.068 14.475 1.00 97.62 107 LYS A O 1
ATOM 894 N N . ASP A 1 108 ? -12.115 0.782 12.319 1.00 97.62 108 ASP A N 1
ATOM 895 C CA . ASP A 1 108 ? -13.552 0.964 12.518 1.00 97.62 108 ASP A CA 1
ATOM 896 C C . ASP A 1 108 ? -14.152 -0.122 13.416 1.00 97.62 108 ASP A C 1
ATOM 898 O O . ASP A 1 108 ? -14.975 0.165 14.294 1.00 97.62 108 ASP A O 1
ATOM 902 N N . ARG A 1 109 ? -13.732 -1.381 13.240 1.00 97.56 109 ARG A N 1
ATOM 903 C CA . ARG A 1 109 ? -14.136 -2.494 14.117 1.00 97.56 109 ARG A CA 1
ATOM 904 C C . ARG A 1 109 ? -13.679 -2.269 15.550 1.00 97.56 109 ARG A C 1
ATOM 906 O O . ARG A 1 109 ? -14.493 -2.375 16.469 1.00 97.56 109 ARG A O 1
ATOM 913 N N . VAL A 1 110 ? -12.410 -1.917 15.742 1.00 97.31 110 VAL A N 1
ATOM 914 C CA . VAL A 1 110 ? -11.838 -1.623 17.061 1.00 97.31 110 VAL A CA 1
ATOM 915 C C . VAL A 1 110 ? -12.563 -0.450 17.710 1.00 97.31 110 VAL A C 1
ATOM 917 O O . VAL A 1 110 ? -12.901 -0.522 18.892 1.00 97.31 110 VAL A O 1
ATOM 920 N N . HIS A 1 111 ? -12.866 0.603 16.950 1.00 96.56 111 HIS A N 1
ATOM 921 C CA . HIS A 1 111 ? -13.620 1.746 17.449 1.00 96.56 111 HIS A CA 1
ATOM 922 C C . HIS A 1 111 ? -15.012 1.327 17.944 1.00 96.56 111 HIS A C 1
ATOM 924 O O . HIS A 1 111 ? -15.351 1.577 19.103 1.00 96.56 111 HIS A O 1
ATOM 930 N N . LYS A 1 112 ? -15.773 0.591 17.121 1.00 97.19 112 LYS A N 1
ATOM 931 C CA . LYS A 1 112 ? -17.100 0.062 17.484 1.00 97.19 112 LYS A CA 1
ATOM 932 C C . LYS A 1 112 ? -17.044 -0.838 18.720 1.00 97.19 112 LYS A C 1
ATOM 934 O O . LYS A 1 112 ? -17.872 -0.700 19.618 1.00 97.19 112 LYS A O 1
ATOM 939 N N . MET A 1 113 ? -16.057 -1.731 18.807 1.00 95.81 113 MET A N 1
ATOM 940 C CA . MET A 1 113 ? -15.850 -2.573 19.991 1.00 95.81 113 MET A CA 1
ATOM 941 C C . MET A 1 113 ? -15.483 -1.752 21.234 1.00 95.81 113 MET A C 1
ATOM 943 O O . MET A 1 113 ? -15.921 -2.062 22.341 1.00 95.81 113 MET A O 1
ATOM 947 N N . GLY A 1 114 ? -14.712 -0.678 21.073 1.00 97.06 114 GLY A N 1
ATOM 948 C CA . GLY A 1 114 ? -14.405 0.255 22.153 1.00 97.06 114 GLY A CA 1
ATOM 949 C C . GLY A 1 114 ? -15.662 0.928 22.707 1.00 97.06 114 GLY A C 1
ATOM 950 O O . GLY A 1 114 ? -15.829 1.027 23.925 1.00 97.06 114 GLY A O 1
ATOM 951 N N . GLU A 1 115 ? -16.579 1.347 21.835 1.00 95.88 115 GLU A N 1
ATOM 952 C CA . GLU A 1 115 ? -17.858 1.934 22.241 1.00 95.88 115 GLU A CA 1
ATOM 953 C C . GLU A 1 115 ? -18.773 0.931 22.951 1.00 95.88 115 GLU A C 1
ATOM 955 O O . GLU A 1 115 ? -19.347 1.259 23.994 1.00 95.88 115 GLU A O 1
ATOM 960 N N . THR A 1 116 ? -18.900 -0.297 22.437 1.00 95.44 116 THR A N 1
ATOM 961 C CA . THR A 1 116 ? -19.717 -1.332 23.094 1.00 95.44 116 THR A CA 1
ATOM 962 C C . THR A 1 116 ? -19.167 -1.679 24.471 1.00 95.44 116 THR A C 1
ATOM 964 O O . THR A 1 116 ? -19.934 -1.794 25.427 1.00 95.44 116 THR A O 1
ATOM 967 N N . LEU A 1 117 ? -17.843 -1.748 24.615 1.00 95.19 117 LEU A N 1
ATOM 968 C CA . LEU A 1 117 ? -17.192 -2.025 25.891 1.00 95.19 117 LEU A CA 1
ATOM 969 C C . LEU A 1 117 ? -17.378 -0.878 26.895 1.00 95.19 117 LEU A C 1
ATOM 971 O O . LEU A 1 117 ? -17.615 -1.135 28.076 1.00 95.19 117 LEU A O 1
ATOM 975 N N . ARG A 1 118 ? -17.355 0.384 26.440 1.00 95.38 118 ARG A N 1
ATOM 976 C CA . ARG A 1 118 ? -17.723 1.546 27.275 1.00 95.38 118 ARG A CA 1
ATOM 977 C C . ARG A 1 118 ? -19.170 1.460 27.757 1.00 95.38 118 ARG A C 1
ATOM 979 O O . ARG A 1 118 ? -19.422 1.661 28.943 1.00 95.38 118 ARG A O 1
ATOM 986 N N . ARG A 1 119 ? -20.113 1.113 26.874 1.00 94.88 119 ARG A N 1
ATOM 987 C CA . ARG A 1 119 ? -21.524 0.916 27.257 1.00 94.88 119 ARG A CA 1
ATOM 988 C C . ARG A 1 119 ? -21.667 -0.209 28.278 1.00 94.88 119 ARG A C 1
ATOM 990 O O . ARG A 1 119 ? -22.335 -0.024 29.287 1.00 94.88 119 ARG A O 1
ATOM 997 N N . MET A 1 120 ? -21.004 -1.343 28.054 1.00 95.00 120 MET A N 1
ATOM 998 C CA . MET A 1 120 ? -21.056 -2.490 28.962 1.00 95.00 120 MET A CA 1
ATOM 999 C C . MET A 1 120 ? -20.500 -2.152 30.351 1.00 95.00 120 MET A C 1
ATOM 1001 O O . MET A 1 120 ? -21.104 -2.532 31.350 1.00 95.00 120 MET A O 1
ATOM 1005 N N . LYS A 1 121 ? -19.403 -1.385 30.425 1.00 95.44 121 LYS A N 1
ATOM 1006 C CA . LYS A 1 121 ? -18.880 -0.862 31.698 1.00 95.44 121 LYS A CA 1
ATOM 1007 C C . LYS A 1 121 ? -19.907 0.012 32.419 1.00 95.44 121 LYS A C 1
ATOM 1009 O O . LYS A 1 121 ? -20.190 -0.248 33.580 1.00 95.44 121 LYS A O 1
ATOM 1014 N N . SER A 1 122 ? -20.537 0.952 31.712 1.00 96.00 122 SER A N 1
ATOM 1015 C CA . SER A 1 122 ? -21.584 1.800 32.299 1.00 96.00 122 SER A CA 1
ATOM 1016 C C . SER A 1 122 ? -22.794 0.995 32.794 1.00 96.00 122 SER A C 1
ATOM 1018 O O . SER A 1 122 ? -23.335 1.281 33.859 1.00 96.00 122 SER A O 1
ATOM 1020 N N . TYR A 1 123 ? -23.228 -0.035 32.058 1.00 95.75 123 TYR A N 1
ATOM 1021 C CA . TYR A 1 123 ? -24.312 -0.909 32.518 1.00 95.75 123 TYR A CA 1
ATOM 1022 C C . TYR A 1 123 ? -23.927 -1.713 33.754 1.00 95.75 123 TYR A C 1
ATOM 1024 O O . TYR A 1 123 ? -24.755 -1.870 34.648 1.00 95.75 123 TYR A O 1
ATOM 1032 N N . LYS A 1 124 ? -22.685 -2.198 33.816 1.00 96.25 124 LYS A N 1
ATOM 1033 C CA . LYS A 1 124 ? -22.173 -2.907 34.985 1.00 96.25 124 LYS A CA 1
ATOM 1034 C C . LYS A 1 124 ? -22.180 -2.008 36.222 1.00 96.25 124 LYS A C 1
ATOM 1036 O O . LYS A 1 124 ? -22.710 -2.417 37.243 1.00 96.25 124 LYS A O 1
ATOM 1041 N N . GLU A 1 125 ? -21.688 -0.777 36.104 1.00 96.50 125 GLU A N 1
ATOM 1042 C CA . GLU A 1 125 ? -21.702 0.206 37.198 1.00 96.50 125 GLU A CA 1
ATOM 1043 C C . GLU A 1 125 ? -23.128 0.456 37.712 1.00 96.50 125 GLU A C 1
ATOM 1045 O O . GLU A 1 125 ? -23.382 0.348 38.908 1.00 96.50 125 GLU A O 1
ATOM 1050 N N . LYS A 1 126 ? -24.094 0.679 36.808 1.00 96.50 126 LYS A N 1
ATOM 1051 C CA . LYS A 1 126 ? -25.512 0.846 37.180 1.00 96.50 126 LYS A CA 1
ATOM 1052 C C . LYS A 1 126 ? -26.106 -0.396 37.841 1.00 96.50 126 LYS A C 1
ATOM 1054 O O . LYS A 1 126 ? -26.948 -0.281 38.729 1.00 96.50 126 LYS A O 1
ATOM 1059 N N . TYR A 1 127 ? -25.719 -1.582 37.377 1.00 97.31 127 TYR A N 1
ATOM 1060 C CA . TYR A 1 127 ? -26.161 -2.837 37.973 1.00 97.31 127 TYR A CA 1
ATOM 1061 C C . TYR A 1 127 ? -25.610 -2.989 39.395 1.00 97.31 127 TYR A C 1
ATOM 1063 O O . TYR A 1 127 ? -26.373 -3.305 40.304 1.00 97.31 127 TYR A O 1
ATOM 1071 N N . ASP A 1 128 ? -24.326 -2.692 39.599 1.00 97.00 128 ASP A N 1
ATOM 1072 C CA . ASP A 1 128 ? -23.669 -2.743 40.906 1.00 97.00 128 ASP A CA 1
ATOM 1073 C C . ASP A 1 128 ? -24.295 -1.721 41.882 1.00 97.00 128 ASP A C 1
ATOM 1075 O O . ASP A 1 128 ? -24.575 -2.048 43.037 1.00 97.00 128 ASP A O 1
ATOM 1079 N N . GLU A 1 129 ? -24.617 -0.509 41.416 1.00 96.94 129 GLU A N 1
ATOM 1080 C CA . GLU A 1 129 ? -25.371 0.491 42.190 1.00 96.94 129 GLU A CA 1
ATOM 1081 C C . GLU A 1 129 ? -26.750 -0.027 42.619 1.00 96.94 129 GLU A C 1
ATOM 1083 O O . GLU A 1 129 ? -27.116 0.060 43.795 1.00 96.94 129 GLU A O 1
ATOM 1088 N N . LYS A 1 130 ? -27.516 -0.602 41.683 1.00 97.44 130 LYS A N 1
ATOM 1089 C CA . LYS A 1 130 ? -28.852 -1.142 41.970 1.00 97.44 130 LYS A CA 1
ATOM 1090 C C . LYS A 1 130 ? -28.809 -2.357 42.882 1.00 97.44 130 LYS A C 1
ATOM 1092 O O . LYS A 1 130 ? -29.679 -2.504 43.738 1.00 97.44 130 LYS A O 1
ATOM 1097 N N . TRP A 1 131 ? -27.792 -3.198 42.743 1.00 96.69 131 TRP A N 1
ATOM 1098 C CA . TRP A 1 131 ? -27.556 -4.311 43.650 1.00 96.69 131 TRP A CA 1
ATOM 1099 C C . TRP A 1 131 ? -27.337 -3.820 45.085 1.00 96.69 131 TRP A C 1
ATOM 1101 O O . TRP A 1 131 ? -27.989 -4.301 46.014 1.00 96.69 131 TRP A O 1
ATOM 1111 N N . ASN A 1 132 ? -26.497 -2.798 45.263 1.00 97.25 132 ASN A N 1
ATOM 1112 C CA . ASN A 1 132 ? -26.258 -2.188 46.570 1.00 97.25 132 ASN A CA 1
ATOM 1113 C C . ASN A 1 132 ? -27.529 -1.557 47.162 1.00 97.25 132 ASN A C 1
ATOM 1115 O O . ASN A 1 132 ? -27.787 -1.705 48.357 1.00 97.25 132 ASN A O 1
ATOM 1119 N N . GLU A 1 133 ? -28.346 -0.890 46.340 1.00 97.56 133 GLU A N 1
ATOM 1120 C CA . GLU A 1 133 ? -29.640 -0.336 46.761 1.00 97.56 133 GLU A CA 1
ATOM 1121 C C . GLU A 1 133 ? -30.579 -1.436 47.282 1.00 97.56 133 GLU A C 1
ATOM 1123 O O . GLU A 1 133 ? -31.155 -1.301 48.364 1.00 97.56 133 GLU A O 1
ATOM 1128 N N . VAL A 1 134 ? -30.677 -2.561 46.565 1.00 97.75 134 VAL A N 1
ATOM 1129 C CA . VAL A 1 134 ? -31.478 -3.718 46.989 1.00 97.75 134 VAL A CA 1
ATOM 1130 C C . VAL A 1 134 ? -30.969 -4.296 48.310 1.00 97.75 134 VAL A C 1
ATOM 1132 O O . VAL A 1 134 ? -31.774 -4.585 49.192 1.00 97.75 134 VAL A O 1
ATOM 1135 N N . GLU A 1 135 ? -29.656 -4.430 48.494 1.00 97.50 135 GLU A N 1
ATOM 1136 C CA . GLU A 1 135 ? -29.075 -4.932 49.748 1.00 97.50 135 GLU A CA 1
ATOM 1137 C C . GLU A 1 135 ? -29.332 -4.001 50.946 1.00 97.50 135 GLU A C 1
ATOM 1139 O O . GLU A 1 135 ? -29.545 -4.461 52.072 1.00 97.50 135 GLU A O 1
ATOM 1144 N N . VAL A 1 136 ? -29.363 -2.682 50.732 1.00 97.62 136 VAL A N 1
ATOM 1145 C CA . VAL A 1 136 ? -29.772 -1.718 51.767 1.00 97.62 136 VAL A CA 1
ATOM 1146 C C . VAL A 1 136 ? -31.264 -1.846 52.078 1.00 97.62 136 VAL A C 1
ATOM 1148 O O . VAL A 1 136 ? -31.647 -1.857 53.249 1.00 97.62 136 VAL A O 1
ATOM 1151 N N . LEU A 1 137 ? -32.115 -1.971 51.056 1.00 97.31 137 LEU A N 1
ATOM 1152 C CA . LEU A 1 137 ? -33.559 -2.128 51.242 1.00 97.31 137 LEU A CA 1
ATOM 1153 C C . LEU A 1 137 ? -33.904 -3.428 51.975 1.00 97.31 137 LEU A C 1
ATOM 1155 O O . LEU A 1 137 ? -34.721 -3.397 52.892 1.00 97.31 137 LEU A O 1
ATOM 1159 N N . LYS A 1 138 ? -33.246 -4.544 51.642 1.00 97.31 138 LYS A N 1
ATOM 1160 C CA . LYS A 1 138 ? -33.400 -5.819 52.362 1.00 97.31 138 LYS A CA 1
ATOM 1161 C C . LYS A 1 138 ? -33.079 -5.670 53.846 1.00 97.31 138 LYS A C 1
ATOM 1163 O O . LYS A 1 138 ? -33.873 -6.098 54.677 1.00 97.31 138 LYS A O 1
ATOM 1168 N N . ARG A 1 139 ? -31.958 -5.021 54.188 1.00 96.75 139 ARG A N 1
ATOM 1169 C CA . ARG A 1 139 ? -31.594 -4.757 55.591 1.00 96.75 139 ARG A CA 1
ATOM 1170 C C . ARG A 1 139 ? -32.639 -3.911 56.310 1.00 96.75 139 ARG A C 1
ATOM 1172 O O . ARG A 1 139 ? -33.064 -4.286 57.393 1.00 96.75 139 ARG A O 1
ATOM 1179 N N . ARG A 1 140 ? -33.124 -2.837 55.680 1.00 96.00 140 ARG A N 1
ATOM 1180 C CA . ARG A 1 140 ? -34.184 -1.991 56.256 1.00 96.00 140 ARG A CA 1
ATOM 1181 C C . ARG A 1 140 ? -35.495 -2.740 56.481 1.00 96.00 140 ARG A C 1
ATOM 1183 O O . ARG A 1 140 ? -36.188 -2.451 57.450 1.00 96.00 140 ARG A O 1
ATOM 1190 N N . ILE A 1 141 ? -35.854 -3.667 55.591 1.00 97.25 141 ILE A N 1
ATOM 1191 C CA . ILE A 1 141 ? -37.038 -4.517 55.774 1.00 97.25 141 ILE A CA 1
ATOM 1192 C C . ILE A 1 141 ? -36.845 -5.413 56.998 1.00 97.25 141 ILE A C 1
ATOM 1194 O O . ILE A 1 141 ? -37.707 -5.408 57.866 1.00 97.25 141 ILE A O 1
ATOM 1198 N N . LEU A 1 142 ? -35.697 -6.086 57.117 1.00 96.94 142 LEU A N 1
ATOM 1199 C CA . LEU A 1 142 ? -35.394 -6.933 58.277 1.00 96.94 142 LEU A CA 1
ATOM 1200 C C . LEU A 1 142 ? -35.412 -6.140 59.593 1.00 96.94 142 LEU A C 1
ATOM 1202 O O . LEU A 1 142 ? -36.067 -6.549 60.545 1.00 96.94 142 LEU A O 1
ATOM 1206 N N . GLU A 1 143 ? -34.767 -4.971 59.629 1.00 95.88 143 GLU A N 1
ATOM 1207 C CA . GLU A 1 143 ? -34.777 -4.078 60.797 1.00 95.88 143 GLU A CA 1
ATOM 1208 C C . GLU A 1 143 ? -36.201 -3.641 61.170 1.00 95.88 143 GLU A C 1
ATOM 1210 O O . GLU A 1 143 ? -36.571 -3.618 62.346 1.00 95.88 143 GLU A O 1
ATOM 1215 N N . ARG A 1 144 ? -37.025 -3.301 60.172 1.00 96.81 144 ARG A N 1
ATOM 1216 C CA . ARG A 1 144 ? -38.427 -2.936 60.388 1.00 96.81 144 ARG A CA 1
ATOM 1217 C C . ARG A 1 144 ? -39.231 -4.118 60.931 1.00 96.81 144 ARG A C 1
ATOM 1219 O O . ARG A 1 144 ? -40.025 -3.916 61.850 1.00 96.81 144 ARG A O 1
ATOM 1226 N N . ASP A 1 145 ? -39.051 -5.310 60.375 1.00 96.75 145 ASP A N 1
ATOM 1227 C CA . ASP A 1 145 ? -39.758 -6.518 60.803 1.00 96.75 145 ASP A CA 1
ATOM 1228 C C . ASP A 1 145 ? -39.386 -6.889 62.248 1.00 96.75 145 ASP A C 1
ATOM 1230 O O . ASP A 1 145 ? -40.266 -7.222 63.043 1.00 96.75 145 ASP A O 1
ATOM 1234 N N . ASP A 1 146 ? -38.121 -6.719 62.642 1.00 95.88 146 ASP A N 1
ATOM 1235 C CA . ASP A 1 146 ? -37.677 -6.901 64.028 1.00 95.88 146 ASP A CA 1
ATOM 1236 C C . ASP A 1 146 ? -38.330 -5.899 64.992 1.00 95.88 146 ASP A C 1
ATOM 1238 O O . ASP A 1 146 ? -38.784 -6.283 66.075 1.00 95.88 146 ASP A O 1
ATOM 1242 N N . ILE A 1 147 ? -38.426 -4.621 64.605 1.00 95.88 147 ILE A N 1
ATOM 1243 C CA . ILE A 1 147 ? -39.110 -3.591 65.404 1.00 95.88 147 ILE A CA 1
ATOM 1244 C C . ILE A 1 147 ? -40.596 -3.924 65.556 1.00 95.88 147 ILE A C 1
ATOM 1246 O O . ILE A 1 147 ? -41.138 -3.810 66.659 1.00 95.88 147 ILE A O 1
ATOM 1250 N N . LEU A 1 148 ? -41.256 -4.338 64.470 1.00 95.75 148 LEU A N 1
ATOM 1251 C CA . LEU A 1 148 ? -42.663 -4.739 64.501 1.00 95.75 148 LEU A CA 1
ATOM 1252 C C . LEU A 1 148 ? -42.866 -5.935 65.431 1.00 95.75 148 LEU A C 1
ATOM 1254 O O . LEU A 1 148 ? -43.729 -5.877 66.304 1.00 95.75 148 LEU A O 1
ATOM 1258 N N . ARG A 1 149 ? -42.005 -6.952 65.342 1.00 95.69 149 ARG A N 1
ATOM 1259 C CA . ARG A 1 149 ? -42.051 -8.122 66.223 1.00 95.69 149 ARG A CA 1
ATOM 1260 C C . ARG A 1 149 ? -41.879 -7.747 67.699 1.00 95.69 149 ARG A C 1
ATOM 1262 O O . ARG A 1 149 ? -42.602 -8.256 68.550 1.00 95.69 149 ARG A O 1
ATOM 1269 N N . LEU A 1 150 ? -40.955 -6.837 68.024 1.00 95.75 150 LEU A N 1
ATOM 1270 C CA . LEU A 1 150 ? -40.774 -6.330 69.395 1.00 95.75 150 LEU A CA 1
ATOM 1271 C C . LEU A 1 150 ? -41.976 -5.509 69.889 1.00 95.75 150 LEU A C 1
ATOM 1273 O O . LEU A 1 150 ? -42.305 -5.524 71.077 1.00 95.75 150 LEU A O 1
ATOM 1277 N N . ALA A 1 151 ? -42.629 -4.759 69.000 1.00 95.25 151 ALA A N 1
ATOM 1278 C CA . ALA A 1 151 ? -43.841 -4.025 69.338 1.00 95.25 151 ALA A CA 1
ATOM 1279 C C . ALA A 1 151 ? -45.014 -4.980 69.608 1.00 95.25 151 ALA A C 1
ATOM 1281 O O . ALA A 1 151 ? -45.740 -4.783 70.583 1.00 95.25 151 ALA A O 1
ATOM 1282 N N . GLU A 1 152 ? -45.163 -6.027 68.794 1.00 95.56 152 GLU A N 1
ATOM 1283 C CA . GLU A 1 152 ? -46.174 -7.074 68.958 1.00 95.56 152 GLU A CA 1
ATOM 1284 C C . GLU A 1 152 ? -46.017 -7.811 70.290 1.00 95.56 152 GLU A C 1
ATOM 1286 O O . GLU A 1 152 ? -46.984 -7.884 71.048 1.00 95.56 152 GLU A O 1
ATOM 1291 N N . THR A 1 153 ? -44.805 -8.260 70.643 1.00 95.12 153 THR A N 1
ATOM 1292 C CA . THR A 1 153 ? -44.563 -8.926 71.937 1.00 95.12 153 THR A CA 1
ATOM 1293 C C . THR A 1 153 ? -44.872 -8.006 73.115 1.00 95.12 153 THR A C 1
ATOM 1295 O O . THR A 1 153 ? -45.543 -8.408 74.064 1.00 95.12 153 THR A O 1
ATOM 1298 N N . ARG A 1 154 ? -44.478 -6.727 73.039 1.00 95.31 154 ARG A N 1
ATOM 1299 C CA . ARG A 1 154 ? -44.784 -5.737 74.083 1.00 95.31 154 ARG A CA 1
ATOM 1300 C C . ARG A 1 154 ? -46.286 -5.486 74.228 1.00 95.31 154 ARG A C 1
ATOM 1302 O O . ARG A 1 154 ? -46.758 -5.254 75.344 1.00 95.31 154 ARG A O 1
ATOM 1309 N N . ILE A 1 155 ? -47.032 -5.465 73.123 1.00 95.06 155 ILE A N 1
ATOM 1310 C CA . ILE A 1 155 ? -48.496 -5.354 73.145 1.00 95.06 155 ILE A CA 1
ATOM 1311 C C . ILE A 1 155 ? -49.097 -6.611 73.774 1.00 95.06 155 ILE A C 1
ATOM 1313 O O . ILE A 1 155 ? -49.970 -6.497 74.632 1.00 95.06 155 ILE A O 1
ATOM 1317 N N . GLU A 1 156 ? -48.609 -7.791 73.403 1.00 96.12 156 GLU A N 1
ATOM 1318 C CA . GLU A 1 156 ? -49.082 -9.060 73.946 1.00 96.12 156 GLU A CA 1
ATOM 1319 C C . GLU A 1 156 ? -48.859 -9.155 75.464 1.00 96.12 156 GLU A C 1
ATOM 1321 O O . GLU A 1 156 ? -49.784 -9.497 76.202 1.00 96.12 156 GLU A O 1
ATOM 1326 N N . ASP A 1 157 ? -47.684 -8.761 75.957 1.00 95.50 157 ASP A N 1
ATOM 1327 C CA . ASP A 1 157 ? -47.371 -8.729 77.390 1.00 95.50 157 ASP A CA 1
ATOM 1328 C C . ASP A 1 157 ? -48.251 -7.731 78.150 1.00 95.50 157 ASP A C 1
ATOM 1330 O O . ASP A 1 157 ? -48.784 -8.044 79.219 1.00 95.50 157 ASP A O 1
ATOM 1334 N N . LYS A 1 158 ? -48.474 -6.536 77.582 1.00 95.62 158 LYS A N 1
ATOM 1335 C CA . LYS A 1 158 ? -49.422 -5.560 78.140 1.00 95.62 158 LYS A CA 1
ATOM 1336 C C . LYS A 1 158 ? -50.841 -6.122 78.188 1.00 95.62 158 LYS A C 1
ATOM 1338 O O . LYS A 1 158 ? -51.517 -5.948 79.198 1.00 95.62 158 LYS A O 1
ATOM 1343 N N . ASN A 1 159 ? -51.283 -6.814 77.140 1.00 95.00 159 ASN A N 1
ATOM 1344 C CA . ASN A 1 159 ? -52.601 -7.444 77.097 1.00 95.00 159 ASN A CA 1
ATOM 1345 C C . ASN A 1 159 ? -52.730 -8.537 78.167 1.00 95.00 159 ASN A C 1
ATOM 1347 O O . ASN A 1 159 ? -53.725 -8.558 78.892 1.00 95.00 159 ASN A O 1
ATOM 1351 N N . LYS A 1 160 ? -51.710 -9.389 78.338 1.00 95.56 160 LYS A N 1
ATOM 1352 C CA . LYS A 1 160 ? -51.654 -10.397 79.415 1.00 95.56 160 LYS A CA 1
ATOM 1353 C C . LYS A 1 160 ? -51.737 -9.749 80.798 1.00 95.56 160 LYS A C 1
ATOM 1355 O O . LYS A 1 160 ? -52.515 -10.203 81.636 1.00 95.56 160 LYS A O 1
ATOM 1360 N N . LEU A 1 161 ? -50.997 -8.661 81.026 1.00 95.19 161 LEU A N 1
ATOM 1361 C CA . LEU A 1 161 ? -51.034 -7.913 82.284 1.00 95.19 161 LEU A CA 1
ATOM 1362 C C . LEU A 1 161 ? -52.408 -7.283 82.541 1.00 95.19 161 LEU A C 1
ATOM 1364 O O . LEU A 1 161 ? -52.917 -7.375 83.654 1.00 95.19 161 LEU A O 1
ATOM 1368 N N . ILE A 1 162 ? -53.028 -6.674 81.526 1.00 94.00 162 ILE A N 1
ATOM 1369 C CA . ILE A 1 162 ? -54.384 -6.118 81.635 1.00 94.00 162 ILE A CA 1
ATOM 1370 C C . ILE A 1 162 ? -55.367 -7.220 82.030 1.00 94.00 162 ILE A C 1
ATOM 1372 O O . ILE A 1 162 ? -56.139 -7.028 82.965 1.00 94.00 162 ILE A O 1
ATOM 1376 N N . ILE A 1 163 ? -55.322 -8.383 81.373 1.00 93.88 163 ILE A N 1
ATOM 1377 C CA . ILE A 1 163 ? -56.182 -9.529 81.708 1.00 93.88 163 ILE A CA 1
ATOM 1378 C C . ILE A 1 163 ? -55.957 -9.969 83.161 1.00 93.88 163 ILE A C 1
ATOM 1380 O O . ILE A 1 163 ? -56.925 -10.148 83.902 1.00 93.88 163 ILE A O 1
ATOM 1384 N N . TYR A 1 164 ? -54.696 -10.100 83.583 1.00 94.50 164 TYR A N 1
ATOM 1385 C CA . TYR A 1 164 ? -54.340 -10.452 84.958 1.00 94.50 164 TYR A CA 1
ATOM 1386 C C . TYR A 1 164 ? -54.888 -9.440 85.975 1.00 94.50 164 TYR A C 1
ATOM 1388 O O . TYR A 1 164 ? -55.551 -9.833 86.932 1.00 94.50 164 TYR A O 1
ATOM 1396 N N . LEU A 1 165 ? -54.675 -8.140 85.749 1.00 93.50 165 LEU A N 1
ATOM 1397 C CA . LEU A 1 165 ? -55.151 -7.074 86.633 1.00 93.50 165 LEU A CA 1
ATOM 1398 C C . LEU A 1 165 ? -56.681 -7.006 86.675 1.00 93.50 165 LEU A C 1
ATOM 1400 O O . LEU A 1 165 ? -57.251 -6.888 87.758 1.00 93.50 165 LEU A O 1
ATOM 1404 N N . LYS A 1 166 ? -57.358 -7.136 85.524 1.00 93.56 166 LYS A N 1
ATOM 1405 C CA . LYS A 1 166 ? -58.826 -7.216 85.459 1.00 93.56 166 LYS A CA 1
ATOM 1406 C C . LYS A 1 166 ? -59.350 -8.378 86.302 1.00 93.56 166 LYS A C 1
ATOM 1408 O O . LYS A 1 166 ? -60.322 -8.203 87.033 1.00 93.56 166 LYS A O 1
ATOM 1413 N N . LYS A 1 167 ? -58.707 -9.549 86.213 1.00 92.38 167 LYS A N 1
ATOM 1414 C CA . LYS A 1 167 ? -59.059 -10.726 87.016 1.00 92.38 167 LYS A CA 1
ATOM 1415 C C . LYS A 1 167 ? -58.834 -10.473 88.508 1.00 92.38 167 LYS A C 1
ATOM 1417 O O . LYS A 1 167 ? -59.763 -10.640 89.285 1.00 92.38 167 LYS A O 1
ATOM 1422 N N . TYR A 1 168 ? -57.650 -9.995 88.888 1.00 94.19 168 TYR A N 1
ATOM 1423 C CA . TYR A 1 168 ? -57.309 -9.686 90.277 1.00 94.19 168 TYR A CA 1
ATOM 1424 C C . TYR A 1 168 ? -58.312 -8.719 90.922 1.00 94.19 168 TYR A C 1
ATOM 1426 O O . TYR A 1 168 ? -58.824 -8.987 92.005 1.00 94.19 168 TYR A O 1
ATOM 1434 N N . LEU A 1 169 ? -58.633 -7.613 90.243 1.00 93.31 169 LEU A N 1
ATOM 1435 C CA . LEU A 1 169 ? -59.592 -6.621 90.735 1.00 93.31 169 LEU A CA 1
ATOM 1436 C C . LEU A 1 169 ? -61.005 -7.203 90.881 1.00 93.31 169 LEU A C 1
ATOM 1438 O O . LEU A 1 169 ? -61.680 -6.925 91.872 1.00 93.31 169 LEU A O 1
ATOM 1442 N N . ARG A 1 170 ? -61.434 -8.043 89.930 1.00 91.25 170 ARG A N 1
ATOM 1443 C CA . ARG A 1 170 ? -62.720 -8.749 89.994 1.00 91.25 170 ARG A CA 1
ATOM 1444 C C . ARG A 1 170 ? -62.789 -9.693 91.195 1.00 91.25 170 ARG A C 1
ATOM 1446 O O . ARG A 1 170 ? -63.787 -9.677 91.909 1.00 91.25 170 ARG A O 1
ATOM 1453 N N . ASP A 1 171 ? -61.724 -10.453 91.444 1.00 92.00 171 ASP A N 1
ATOM 1454 C CA . ASP A 1 171 ? -61.625 -11.382 92.579 1.00 92.00 171 ASP A CA 1
ATOM 1455 C C . ASP A 1 171 ? -61.668 -10.643 93.936 1.00 92.00 171 ASP A C 1
ATOM 1457 O O . ASP A 1 171 ? -62.086 -11.213 94.939 1.00 92.00 171 ASP A O 1
ATOM 1461 N N . HIS A 1 172 ? -61.309 -9.353 93.961 1.00 93.50 172 HIS A N 1
ATOM 1462 C CA . HIS A 1 172 ? -61.355 -8.484 95.145 1.00 93.50 172 HIS A CA 1
ATOM 1463 C C . HIS A 1 172 ? -62.629 -7.621 95.234 1.00 93.50 172 HIS A C 1
ATOM 1465 O O . HIS A 1 172 ? -62.686 -6.679 96.023 1.00 93.50 172 HIS A O 1
ATOM 1471 N N . GLY A 1 173 ? -63.665 -7.931 94.446 1.00 87.94 173 GLY A N 1
ATOM 1472 C CA . GLY A 1 173 ? -64.989 -7.308 94.561 1.00 87.94 173 GLY A CA 1
ATOM 1473 C C . GLY A 1 173 ? -65.159 -5.974 93.829 1.00 87.94 173 GLY A C 1
ATOM 1474 O O . GLY A 1 173 ? -66.202 -5.335 93.968 1.00 87.94 173 GLY A O 1
ATOM 1475 N N . PHE A 1 174 ? -64.183 -5.551 93.021 1.00 88.62 174 PHE A N 1
ATOM 1476 C CA . PHE A 1 174 ? -64.323 -4.371 92.167 1.00 88.62 174 PHE A CA 1
ATOM 1477 C C . PHE A 1 174 ? -65.022 -4.736 90.849 1.00 88.62 174 PHE A C 1
ATOM 1479 O O . PHE A 1 174 ? -64.724 -5.756 90.225 1.00 88.62 174 PHE A O 1
ATOM 1486 N N . ARG A 1 175 ? -65.947 -3.886 90.382 1.00 81.38 175 ARG A N 1
ATOM 1487 C CA . ARG A 1 175 ? -66.581 -4.048 89.064 1.00 81.38 175 ARG A CA 1
ATOM 1488 C C . ARG A 1 175 ? -65.626 -3.548 87.981 1.00 81.38 175 ARG A C 1
ATOM 1490 O O . ARG A 1 175 ? -65.236 -2.385 87.998 1.00 81.38 175 ARG A O 1
ATOM 1497 N N . VAL A 1 176 ? -65.271 -4.423 87.046 1.00 77.38 176 VAL A N 1
ATOM 1498 C CA . VAL A 1 176 ? -64.345 -4.120 85.946 1.00 77.38 176 VAL A CA 1
ATOM 1499 C C . VAL A 1 176 ? -64.988 -4.544 84.625 1.00 77.38 176 VAL A C 1
ATOM 1501 O O . VAL A 1 176 ? -65.292 -5.730 84.464 1.00 77.38 176 VAL A O 1
ATOM 1504 N N . GLU A 1 177 ? -65.195 -3.589 83.712 1.00 64.75 177 GLU A N 1
ATOM 1505 C CA . GLU A 1 177 ? -65.575 -3.825 82.304 1.00 64.75 177 GLU A CA 1
ATOM 1506 C C . GLU A 1 177 ? -64.328 -4.092 81.446 1.00 64.75 177 GLU A C 1
ATOM 1508 O O . GLU A 1 177 ? -63.352 -3.310 81.491 1.00 64.75 177 GLU A O 1
#

Sequence (177 aa):
MPRKVYVEEDRHGRKKFVIERRGSSSRSSTAELLEAAEEREASLSAENIALRNRLSVAERDAWEFRNLTAEYQHLVNEHHQCRYLRAQLDAQIRDTRRVEDRLDDEKDRVHKMGETLRRMKSYKEKYDEKWNEVEVLKRRILERDDILRLAETRIEDKNKLIIYLKKYLRDHGFRVE